Protein AF-F7PHH1-F1 (afdb_monomer_lite)

pLDDT: mean 88.3, std 11.34, range [39.69, 98.12]

Radius of gyration: 25.78 Å; chains: 1; bounding box: 70×47×56 Å

Foldseek 3Di:
DPPPPPDDDDDDDDDPVVQVVLVVVCVVVVHDSVVSVVVVVVVVLVVLLPPPVSLVVLLVCVLVVVDDLVVNCVRNNDVSSVVSVVVSVVVVDDPPPDDDDDPPDDPPPDDDDDDDPDD

Organism: NCBI:txid1033806

Sequence (119 aa):
MAADSDHKRVHFLSPEDLVERADALAEIMDTDRTDVINEALQEFLDERTDDEDFQQRVAEAYYDDRIDRDLVEALVGAERARTFELLKADLESDPLDVPEPDESVDIYDGETVEVDPTE

Structure (mmCIF, N/CA/C/O backbone):
data_AF-F7PHH1-F1
#
_entry.id   AF-F7PHH1-F1
#
loop_
_atom_site.group_PDB
_atom_site.id
_atom_site.type_symbol
_atom_site.label_atom_id
_atom_site.label_alt_id
_atom_site.label_comp_id
_atom_site.label_asym_id
_atom_site.label_entity_id
_atom_site.label_seq_id
_atom_site.pdbx_PDB_ins_code
_atom_site.Cartn_x
_atom_site.Cartn_y
_atom_site.Cartn_z
_atom_site.occupancy
_atom_site.B_iso_or_equiv
_atom_site.auth_seq_id
_atom_site.auth_comp_id
_atom_site.auth_asym_id
_atom_site.auth_atom_id
_atom_site.pdbx_PDB_model_num
ATOM 1 N N . MET A 1 1 ? -25.083 21.864 -11.433 1.00 39.69 1 MET A N 1
ATOM 2 C CA . MET A 1 1 ? -24.916 21.086 -10.192 1.00 39.69 1 MET A CA 1
ATOM 3 C C . MET A 1 1 ? -23.598 20.359 -10.346 1.00 39.69 1 MET A C 1
ATOM 5 O O . MET A 1 1 ? -23.534 19.450 -11.160 1.00 39.69 1 MET A O 1
ATOM 9 N N . ALA A 1 2 ? -22.532 20.859 -9.721 1.00 44.12 2 ALA A N 1
ATOM 10 C CA . ALA A 1 2 ? -21.274 20.125 -9.657 1.00 44.12 2 ALA A CA 1
ATOM 11 C C . ALA A 1 2 ? -21.514 18.973 -8.679 1.00 44.12 2 ALA A C 1
ATOM 13 O O . ALA A 1 2 ? -21.923 19.224 -7.547 1.00 44.12 2 ALA A O 1
ATOM 14 N N . ALA A 1 3 ? -21.419 17.735 -9.154 1.00 50.41 3 ALA A N 1
ATOM 15 C CA . ALA A 1 3 ? -21.428 16.598 -8.255 1.00 50.41 3 ALA A CA 1
ATOM 16 C C . ALA A 1 3 ? -20.119 16.655 -7.465 1.00 50.41 3 ALA A C 1
ATOM 18 O O . ALA A 1 3 ? -19.052 16.730 -8.064 1.00 50.41 3 ALA A O 1
ATOM 19 N N . ASP A 1 4 ? -20.247 16.687 -6.146 1.00 53.16 4 ASP A N 1
ATOM 20 C CA . ASP A 1 4 ? -19.200 16.441 -5.160 1.00 53.16 4 ASP A CA 1
ATOM 21 C C . ASP A 1 4 ? -18.489 15.128 -5.552 1.00 53.16 4 ASP A C 1
ATOM 23 O O . ASP A 1 4 ? -19.053 14.046 -5.383 1.00 53.16 4 ASP A O 1
ATOM 27 N N . SER A 1 5 ? -17.355 15.207 -6.256 1.00 56.41 5 SER A N 1
ATOM 28 C CA . SER A 1 5 ? -16.739 14.052 -6.937 1.00 56.41 5 SER A CA 1
ATOM 29 C C . SER A 1 5 ? -15.421 13.600 -6.319 1.00 56.41 5 SER A C 1
ATOM 31 O O . SER A 1 5 ? -14.741 12.769 -6.912 1.00 56.41 5 SER A O 1
ATOM 33 N N . ASP A 1 6 ? -15.055 14.120 -5.148 1.00 79.44 6 ASP A N 1
ATOM 34 C CA . ASP A 1 6 ? -13.800 13.752 -4.480 1.00 79.44 6 ASP A CA 1
ATOM 35 C C . ASP A 1 6 ? -13.898 12.418 -3.723 1.00 79.44 6 ASP A C 1
ATOM 37 O O . ASP A 1 6 ? -12.887 11.781 -3.447 1.00 79.44 6 ASP A O 1
ATOM 41 N N . HIS A 1 7 ? -15.115 11.946 -3.424 1.00 82.25 7 HIS A N 1
ATOM 42 C CA . HIS A 1 7 ? -15.326 10.761 -2.593 1.00 82.25 7 HIS A CA 1
ATOM 43 C C . HIS A 1 7 ? -16.203 9.720 -3.289 1.00 82.25 7 HIS A C 1
ATOM 45 O O . HIS A 1 7 ? -17.307 10.000 -3.761 1.00 82.25 7 HIS A O 1
ATOM 51 N N . LYS A 1 8 ? -15.738 8.468 -3.289 1.00 88.12 8 LYS A N 1
ATOM 52 C CA . LYS A 1 8 ? -16.507 7.316 -3.769 1.00 88.12 8 LYS A CA 1
ATOM 53 C C . LYS A 1 8 ? -17.094 6.560 -2.582 1.00 88.12 8 LYS A C 1
ATOM 55 O O . LYS A 1 8 ? -16.366 5.975 -1.787 1.00 88.12 8 LYS A O 1
ATOM 60 N N . ARG A 1 9 ? -18.426 6.523 -2.479 1.00 89.50 9 ARG A N 1
ATOM 61 C CA . ARG A 1 9 ? -19.112 5.747 -1.437 1.00 89.50 9 ARG A CA 1
ATOM 62 C C . ARG A 1 9 ? -18.984 4.249 -1.720 1.00 89.50 9 ARG A C 1
ATOM 64 O O . ARG A 1 9 ? -19.365 3.780 -2.792 1.00 89.50 9 ARG A O 1
ATOM 71 N N . VAL A 1 10 ? -18.478 3.509 -0.740 1.00 90.81 10 VAL A N 1
ATOM 72 C CA . VAL A 1 10 ? -18.243 2.062 -0.803 1.00 90.81 10 VAL A CA 1
ATOM 73 C C . VAL A 1 10 ? -18.919 1.360 0.375 1.00 90.81 10 VAL A C 1
ATOM 75 O O . VAL A 1 10 ? -19.189 1.975 1.406 1.00 90.81 10 VAL A O 1
ATOM 78 N N . HIS A 1 11 ? -19.232 0.077 0.207 1.00 91.81 11 HIS A N 1
ATOM 79 C CA . HIS A 1 11 ? -19.788 -0.768 1.261 1.00 91.81 11 HIS A CA 1
ATOM 80 C C . HIS A 1 11 ? -18.767 -1.848 1.617 1.00 91.81 11 HIS A C 1
ATOM 82 O O . HIS A 1 11 ? -18.387 -2.632 0.750 1.00 91.81 11 HIS A O 1
ATOM 88 N N . PHE A 1 12 ? -18.353 -1.897 2.882 1.00 86.62 12 PHE A N 1
ATOM 89 C CA . PHE A 1 12 ? -17.449 -2.918 3.403 1.00 86.62 12 PHE A CA 1
ATOM 90 C C . PHE A 1 12 ? -18.208 -3.898 4.293 1.00 86.62 12 PHE A C 1
ATOM 92 O O . PHE A 1 12 ? -19.024 -3.498 5.124 1.00 86.62 12 PHE A O 1
ATOM 99 N N . LEU A 1 13 ? -17.930 -5.186 4.107 1.00 93.12 13 LEU A N 1
ATOM 100 C CA . LEU A 1 13 ? -18.290 -6.225 5.061 1.00 93.12 13 LEU A CA 1
ATOM 101 C C . LEU A 1 13 ? -17.056 -6.481 5.916 1.00 93.12 13 LEU A C 1
ATOM 103 O O . LEU A 1 13 ? -16.091 -7.081 5.444 1.00 93.12 13 LEU A O 1
ATOM 107 N N . SER A 1 14 ? -17.092 -5.993 7.149 1.00 92.31 14 SER A N 1
ATOM 108 C CA . SER A 1 14 ? -15.986 -6.115 8.093 1.00 92.31 14 SER A CA 1
ATOM 109 C C . SER A 1 14 ? -16.383 -7.028 9.252 1.00 92.31 14 SER A C 1
ATOM 111 O O . SER A 1 14 ? -17.555 -7.028 9.638 1.00 92.31 14 SER A O 1
ATOM 113 N N . PRO A 1 15 ? -15.436 -7.794 9.821 1.00 96.56 15 PRO A N 1
ATOM 114 C CA . PRO A 1 15 ? -15.659 -8.502 11.078 1.00 96.56 15 PRO A CA 1
ATOM 115 C C . PRO A 1 15 ? -16.116 -7.538 12.180 1.00 96.56 15 PRO A C 1
ATOM 117 O O . PRO A 1 15 ? -15.605 -6.418 12.252 1.00 96.56 15 PRO A O 1
ATOM 120 N N . GLU A 1 16 ? -17.036 -7.979 13.042 1.00 96.44 16 GLU A N 1
ATOM 121 C CA . GLU A 1 16 ? -17.586 -7.156 14.133 1.00 96.44 16 GLU A CA 1
ATOM 122 C C . GLU A 1 16 ? -16.466 -6.612 15.034 1.00 96.44 16 GLU A C 1
ATOM 124 O O . GLU A 1 16 ? -16.376 -5.401 15.226 1.00 96.44 16 GLU A O 1
ATOM 129 N N . ASP A 1 17 ? -15.517 -7.465 15.441 1.00 97.12 17 ASP A N 1
ATOM 130 C CA . ASP A 1 17 ? -14.374 -7.074 16.278 1.00 97.12 17 ASP A CA 1
ATOM 131 C C . ASP A 1 17 ? -13.511 -5.958 15.657 1.00 97.12 17 ASP A C 1
ATOM 133 O O . ASP A 1 17 ? -12.930 -5.134 16.365 1.00 97.12 17 ASP A O 1
ATOM 137 N N . LEU A 1 18 ? -13.385 -5.924 14.324 1.00 95.94 18 LEU A N 1
ATOM 138 C CA . LEU A 1 18 ? -12.590 -4.898 13.643 1.00 95.94 18 LEU A CA 1
ATOM 139 C C . LEU A 1 18 ? -13.292 -3.539 13.703 1.00 95.94 18 LEU A C 1
ATOM 141 O O . LEU A 1 18 ? -12.638 -2.519 13.912 1.00 95.94 18 LEU A O 1
ATOM 145 N N . VAL A 1 19 ? -14.617 -3.536 13.537 1.00 96.06 19 VAL A N 1
ATOM 146 C CA . VAL A 1 19 ? -15.434 -2.322 13.619 1.00 96.06 19 VAL A CA 1
ATOM 147 C C . VAL A 1 19 ? -15.423 -1.776 15.043 1.00 96.06 19 VAL A C 1
ATOM 149 O O . VAL A 1 19 ? -15.179 -0.588 15.218 1.00 96.06 19 VAL A O 1
ATOM 152 N N . GLU A 1 20 ? -15.582 -2.638 16.049 1.00 97.31 20 GLU A N 1
ATOM 153 C CA . GLU A 1 20 ? -15.527 -2.240 17.462 1.00 97.31 20 GLU A CA 1
ATOM 154 C C . GLU A 1 20 ? -14.183 -1.599 17.830 1.00 97.31 20 GLU A C 1
ATOM 156 O O . GLU A 1 20 ? -14.137 -0.572 18.506 1.00 97.31 20 GLU A O 1
ATOM 161 N N . ARG A 1 21 ? -13.072 -2.167 17.347 1.00 97.25 21 ARG A N 1
ATOM 162 C CA . ARG A 1 21 ? -11.735 -1.595 17.561 1.00 97.25 21 ARG A CA 1
ATOM 163 C C . ARG A 1 21 ? -11.555 -0.248 16.865 1.00 97.25 21 ARG A C 1
ATOM 165 O O . ARG A 1 21 ? -10.928 0.636 17.443 1.00 97.25 21 ARG A O 1
ATOM 172 N N . ALA A 1 22 ? -12.077 -0.093 15.648 1.00 96.94 22 ALA A N 1
ATOM 173 C CA . ALA A 1 22 ? -12.025 1.176 14.927 1.00 96.94 22 ALA A CA 1
ATOM 174 C C . ALA A 1 22 ? -12.875 2.256 15.619 1.00 96.94 22 ALA A C 1
ATOM 176 O O . ALA A 1 22 ? -12.412 3.383 15.765 1.00 96.94 22 ALA A O 1
ATOM 177 N N . ASP A 1 23 ? -14.070 1.903 16.103 1.00 97.38 23 ASP A N 1
ATOM 178 C CA . ASP A 1 23 ? -14.940 2.809 16.864 1.00 97.38 23 ASP A CA 1
ATOM 179 C C . ASP A 1 23 ? -14.276 3.242 18.188 1.00 97.38 23 ASP A C 1
ATOM 181 O O . ASP A 1 23 ? -14.295 4.421 18.533 1.00 97.38 23 ASP A O 1
ATOM 185 N N . ALA A 1 24 ? -13.614 2.321 18.900 1.00 98.12 24 ALA A N 1
ATOM 186 C CA . ALA A 1 24 ? -12.879 2.645 20.125 1.00 98.12 24 ALA A CA 1
ATOM 187 C C . ALA A 1 24 ? -11.680 3.581 19.874 1.00 98.12 24 ALA A C 1
ATOM 189 O O . ALA A 1 24 ? -11.420 4.482 20.671 1.00 98.12 24 ALA A O 1
ATOM 190 N N . LEU A 1 25 ? -10.947 3.384 18.771 1.00 97.62 25 LEU A N 1
ATOM 191 C CA . LEU A 1 25 ? -9.871 4.296 18.365 1.00 97.62 25 LEU A CA 1
ATOM 192 C C . LEU A 1 25 ? -10.416 5.683 18.024 1.00 97.62 25 LEU A 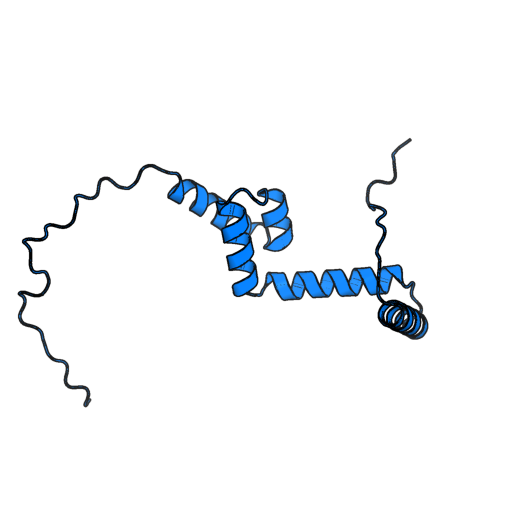C 1
ATOM 194 O O . LEU A 1 25 ? -9.850 6.678 18.471 1.00 97.62 25 LEU A O 1
ATOM 198 N N . ALA A 1 26 ? -11.532 5.738 17.297 1.00 97.88 26 ALA A N 1
ATOM 199 C CA . ALA A 1 26 ? -12.193 6.982 16.933 1.00 97.88 26 ALA A CA 1
ATOM 200 C C . ALA A 1 26 ? -12.597 7.797 18.178 1.00 97.88 26 ALA A C 1
ATOM 202 O O . ALA A 1 26 ? -12.327 8.994 18.243 1.00 97.88 26 ALA A O 1
ATOM 203 N N . GLU A 1 27 ? -13.137 7.137 19.211 1.00 98.06 27 GLU A N 1
ATOM 204 C CA . GLU A 1 27 ? -13.460 7.771 20.498 1.00 98.06 27 GLU A CA 1
ATOM 205 C C . GLU A 1 27 ? -12.213 8.301 21.227 1.00 98.06 27 GLU A C 1
ATOM 207 O O . GLU A 1 27 ? -12.223 9.4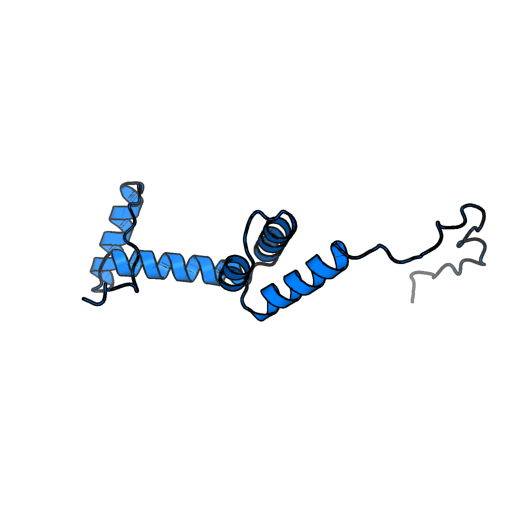20 21.736 1.00 98.06 27 GLU A O 1
ATOM 212 N N . ILE A 1 28 ? -11.120 7.529 21.264 1.00 97.94 28 ILE A N 1
ATOM 213 C CA . ILE A 1 28 ? -9.865 7.940 21.921 1.00 97.94 28 ILE A CA 1
ATOM 214 C C . ILE A 1 28 ? -9.223 9.140 21.210 1.00 97.94 28 ILE A C 1
ATOM 216 O O . ILE A 1 28 ? -8.613 9.989 21.864 1.00 97.94 28 ILE A O 1
ATOM 220 N N . MET A 1 29 ? -9.333 9.191 19.883 1.00 96.31 29 MET A N 1
ATOM 221 C CA . MET A 1 29 ? -8.699 10.198 19.031 1.00 96.31 29 MET A CA 1
ATOM 222 C C . MET A 1 29 ? -9.604 11.405 18.728 1.00 96.31 29 MET A C 1
ATOM 224 O O . MET A 1 29 ? -9.150 12.322 18.049 1.00 96.31 29 MET A O 1
ATOM 228 N N . ASP A 1 30 ? -10.840 11.430 19.246 1.00 97.19 30 ASP A N 1
ATOM 229 C CA . ASP A 1 30 ? -11.856 12.465 18.975 1.00 97.19 30 ASP A CA 1
ATOM 230 C C . ASP A 1 30 ? -12.088 12.672 17.461 1.00 97.19 30 ASP A C 1
ATOM 232 O O . ASP A 1 30 ? -12.094 13.789 16.944 1.00 97.19 30 ASP A O 1
ATOM 236 N N . THR A 1 31 ? -12.232 11.564 16.727 1.00 97.50 31 THR A N 1
ATOM 237 C CA . THR A 1 31 ? -12.405 11.526 15.264 1.00 97.50 31 THR A CA 1
ATOM 238 C C . THR A 1 31 ? -13.544 10.580 14.862 1.00 97.50 31 THR A C 1
ATOM 240 O O . THR A 1 31 ? -14.170 9.947 15.713 1.00 97.50 31 THR A O 1
ATOM 243 N N . ASP A 1 32 ? -13.846 10.482 13.568 1.00 96.56 32 ASP A N 1
ATOM 244 C CA . ASP A 1 32 ? -14.854 9.570 13.036 1.00 96.56 32 ASP A CA 1
ATOM 245 C C . ASP A 1 32 ? -14.234 8.225 12.625 1.00 96.56 32 ASP A C 1
ATOM 247 O O . ASP A 1 32 ? -13.101 8.145 12.151 1.00 96.56 32 ASP A O 1
ATOM 251 N N . ARG A 1 33 ? -15.019 7.138 12.693 1.00 95.44 33 ARG A N 1
ATOM 252 C CA . ARG A 1 33 ? -14.581 5.807 12.218 1.00 95.44 33 ARG A CA 1
ATOM 253 C C . ARG A 1 33 ? -14.050 5.844 10.780 1.00 95.44 33 ARG A C 1
ATOM 255 O O . ARG A 1 33 ? -13.139 5.096 10.438 1.00 95.44 33 ARG A O 1
ATOM 262 N N . THR A 1 34 ? -14.658 6.662 9.922 1.00 94.31 34 THR A N 1
ATOM 263 C CA . THR A 1 34 ? -14.238 6.797 8.521 1.00 94.31 34 THR A CA 1
ATOM 264 C C . THR A 1 34 ? -12.806 7.313 8.418 1.00 94.31 34 THR A C 1
ATOM 266 O O . THR A 1 34 ? -12.055 6.802 7.594 1.00 94.31 34 THR A O 1
ATOM 269 N N . ASP A 1 35 ? -12.418 8.264 9.268 1.00 95.44 35 ASP A N 1
ATOM 270 C CA . ASP A 1 35 ? -11.071 8.832 9.272 1.00 95.44 35 ASP A CA 1
ATOM 271 C C . ASP A 1 35 ? -10.049 7.789 9.724 1.00 95.44 35 ASP A C 1
ATOM 273 O O . ASP A 1 35 ? -9.066 7.573 9.023 1.00 95.44 35 ASP A O 1
ATOM 277 N N . VAL A 1 36 ? -10.348 7.036 10.792 1.00 96.38 36 VAL A N 1
ATOM 278 C CA . VAL A 1 36 ? -9.504 5.915 11.256 1.00 96.38 36 VAL A CA 1
ATOM 279 C C . VAL A 1 36 ? -9.287 4.880 10.149 1.00 96.38 36 VAL A C 1
ATOM 281 O O . VAL A 1 36 ? -8.174 4.404 9.940 1.00 96.38 36 VAL A O 1
ATOM 284 N N . ILE A 1 37 ? -10.348 4.509 9.425 1.00 95.06 37 ILE A N 1
ATOM 285 C CA . ILE A 1 37 ? -10.250 3.533 8.330 1.00 95.06 37 ILE A CA 1
ATOM 286 C C . ILE A 1 37 ? -9.445 4.101 7.156 1.00 95.06 37 ILE A C 1
ATOM 288 O O . ILE A 1 37 ? -8.652 3.374 6.560 1.00 95.06 37 ILE A O 1
ATOM 292 N N . ASN A 1 38 ? -9.654 5.371 6.808 1.00 94.44 38 ASN A N 1
ATOM 293 C CA . ASN A 1 38 ? -8.924 6.022 5.725 1.00 94.44 38 ASN A CA 1
ATOM 294 C C . ASN A 1 38 ? -7.433 6.135 6.049 1.00 94.44 38 ASN A C 1
ATOM 296 O O . ASN A 1 38 ? -6.617 5.808 5.194 1.00 94.44 38 ASN A O 1
ATOM 300 N N . GLU A 1 39 ? -7.088 6.545 7.269 1.00 95.31 39 GLU A N 1
ATOM 301 C CA . GLU A 1 39 ? -5.706 6.641 7.739 1.00 95.31 39 GLU A CA 1
ATOM 302 C C . GLU A 1 39 ? -5.031 5.268 7.728 1.00 95.31 39 GLU A C 1
ATOM 304 O O . GLU A 1 39 ? -3.977 5.113 7.121 1.00 95.31 39 GLU A O 1
ATOM 309 N N . ALA A 1 40 ? -5.684 4.236 8.272 1.00 95.50 40 ALA A N 1
ATOM 310 C CA . ALA A 1 40 ? -5.148 2.876 8.255 1.00 95.50 40 ALA A CA 1
ATOM 311 C C . ALA A 1 40 ? -4.943 2.329 6.830 1.00 95.50 40 ALA A C 1
ATOM 313 O O . ALA A 1 40 ? -3.996 1.589 6.575 1.00 95.50 40 ALA A O 1
ATOM 314 N N . LEU A 1 41 ? -5.833 2.667 5.890 1.00 93.69 41 LEU A N 1
ATOM 315 C CA . LEU A 1 41 ? -5.677 2.265 4.493 1.00 93.69 41 LEU A CA 1
ATOM 316 C C . LEU A 1 41 ? -4.541 3.030 3.802 1.00 93.69 41 LEU A C 1
ATOM 318 O O . LEU A 1 41 ? -3.815 2.423 3.020 1.00 93.69 41 LEU A O 1
ATOM 322 N N . GLN A 1 42 ? -4.394 4.330 4.068 1.00 91.94 42 GLN A N 1
ATOM 323 C CA . GLN A 1 42 ? -3.295 5.138 3.531 1.00 91.94 42 GLN A CA 1
ATOM 324 C C . GLN A 1 42 ? -1.950 4.632 4.049 1.00 91.94 42 GLN A C 1
ATOM 326 O O . GLN A 1 42 ? -1.088 4.314 3.240 1.00 91.94 42 GLN A O 1
ATOM 331 N N . GLU A 1 43 ? -1.826 4.437 5.364 1.00 93.25 43 GLU A N 1
ATOM 332 C CA . GLU A 1 43 ? -0.620 3.892 5.994 1.00 93.25 43 GLU A CA 1
ATOM 333 C C . GLU A 1 43 ? -0.257 2.528 5.395 1.00 93.25 43 GLU A C 1
ATOM 335 O O . GLU A 1 43 ? 0.860 2.330 4.925 1.00 93.25 43 GLU A O 1
ATOM 340 N N . PHE A 1 44 ? -1.236 1.626 5.275 1.00 92.12 44 PHE A N 1
ATOM 341 C CA . PHE A 1 44 ? -1.021 0.319 4.661 1.00 92.12 44 PHE A CA 1
ATOM 342 C C . PHE A 1 44 ? -0.529 0.407 3.210 1.00 92.12 44 PHE A C 1
ATOM 344 O O . PHE 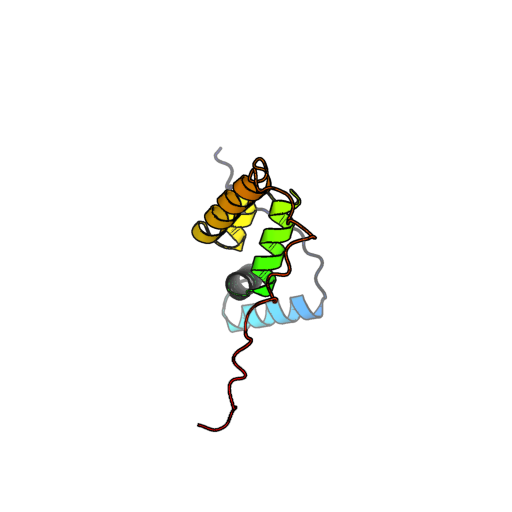A 1 44 ? 0.286 -0.412 2.786 1.00 92.12 44 PHE A O 1
ATOM 351 N N . LEU A 1 45 ? -1.053 1.340 2.411 1.00 89.69 45 LEU A N 1
ATOM 352 C CA . LEU A 1 45 ? -0.628 1.510 1.020 1.00 89.69 45 LEU A CA 1
ATOM 353 C C . LEU A 1 45 ? 0.772 2.124 0.934 1.00 89.69 45 LEU A C 1
ATOM 355 O O . LEU A 1 45 ? 1.577 1.662 0.123 1.00 89.69 45 LEU A O 1
ATOM 359 N N . ASP A 1 46 ? 1.085 3.098 1.783 1.00 88.31 46 ASP A N 1
ATOM 360 C CA . ASP A 1 46 ? 2.402 3.731 1.845 1.00 88.31 46 ASP A CA 1
ATOM 361 C C . ASP A 1 46 ? 3.477 2.717 2.265 1.00 88.31 46 ASP A C 1
ATOM 363 O O . ASP A 1 46 ? 4.486 2.564 1.576 1.00 88.31 46 ASP A O 1
ATOM 367 N N . GLU A 1 47 ? 3.217 1.919 3.306 1.00 89.88 47 GLU A N 1
ATOM 368 C CA . GLU A 1 47 ? 4.108 0.834 3.746 1.00 89.88 47 GLU A CA 1
ATOM 369 C C . GLU A 1 47 ? 4.391 -0.183 2.632 1.00 89.88 47 GLU A C 1
ATOM 371 O O . GLU A 1 47 ? 5.488 -0.734 2.537 1.00 89.88 47 GLU A O 1
ATOM 376 N N . ARG A 1 48 ? 3.397 -0.461 1.782 1.00 89.12 48 ARG A N 1
ATOM 377 C CA . ARG A 1 48 ? 3.543 -1.408 0.668 1.00 89.12 48 ARG A CA 1
ATOM 378 C C . ARG A 1 48 ? 4.227 -0.799 -0.536 1.00 89.12 48 ARG A C 1
ATOM 380 O O . ARG A 1 48 ? 4.884 -1.528 -1.268 1.00 89.12 48 ARG A O 1
ATOM 387 N N . THR A 1 49 ? 4.104 0.504 -0.743 1.00 85.44 49 THR A N 1
ATOM 388 C CA . THR A 1 49 ? 4.709 1.192 -1.887 1.00 85.44 49 THR A CA 1
ATOM 389 C C . THR A 1 49 ? 6.233 1.048 -1.885 1.00 85.44 49 THR A C 1
ATOM 391 O O . THR A 1 49 ? 6.834 0.898 -2.950 1.00 85.44 49 THR A O 1
ATOM 394 N N . ASP A 1 50 ? 6.860 1.010 -0.707 1.00 84.25 50 ASP A N 1
ATOM 395 C CA . ASP A 1 50 ? 8.310 0.834 -0.555 1.00 84.25 50 ASP A CA 1
ATOM 396 C C . ASP A 1 50 ? 8.776 -0.634 -0.493 1.00 84.25 50 ASP A C 1
ATOM 398 O O . ASP A 1 50 ? 9.976 -0.896 -0.573 1.00 84.25 50 ASP A O 1
ATOM 402 N N . ASP A 1 51 ? 7.854 -1.597 -0.426 1.00 92.31 51 ASP A N 1
ATOM 403 C CA . ASP A 1 51 ? 8.153 -3.032 -0.386 1.00 92.31 51 ASP A CA 1
ATOM 404 C C . ASP A 1 51 ? 8.562 -3.560 -1.776 1.00 92.31 51 ASP A C 1
ATOM 406 O O . ASP A 1 51 ? 7.797 -3.500 -2.743 1.00 92.31 51 ASP A O 1
ATOM 410 N N . GLU A 1 52 ? 9.780 -4.099 -1.892 1.00 91.69 52 GLU A N 1
ATOM 411 C CA . GLU A 1 52 ? 10.328 -4.601 -3.165 1.00 91.69 52 GLU A CA 1
ATOM 412 C C . GLU A 1 52 ? 9.494 -5.767 -3.733 1.00 91.69 52 GLU A C 1
ATOM 414 O O . GLU A 1 52 ? 9.209 -5.804 -4.934 1.00 91.69 52 GLU A O 1
ATOM 419 N N . ASP A 1 53 ? 9.026 -6.679 -2.872 1.00 93.88 53 ASP A N 1
ATOM 420 C CA . ASP A 1 53 ? 8.167 -7.805 -3.262 1.00 93.88 53 ASP A CA 1
ATOM 421 C C . ASP A 1 53 ? 6.800 -7.326 -3.781 1.00 93.88 53 ASP A C 1
ATOM 423 O O . ASP A 1 53 ? 6.188 -7.934 -4.668 1.00 93.88 53 ASP A O 1
ATOM 427 N N . PHE A 1 54 ? 6.261 -6.246 -3.219 1.00 93.88 54 PHE A N 1
ATOM 428 C CA . PHE A 1 54 ? 5.051 -5.604 -3.717 1.00 93.88 54 PHE A CA 1
ATOM 429 C C . PHE A 1 54 ? 5.284 -4.952 -5.080 1.00 93.88 54 PHE A C 1
ATOM 431 O O . PHE A 1 54 ? 4.515 -5.208 -6.007 1.00 93.88 54 PHE A O 1
ATOM 438 N N . GLN A 1 55 ? 6.362 -4.184 -5.240 1.00 93.69 55 GLN A N 1
ATOM 439 C CA . GLN A 1 55 ? 6.706 -3.549 -6.516 1.00 93.69 55 GLN A CA 1
ATOM 440 C C . GLN A 1 55 ? 6.882 -4.576 -7.637 1.00 93.69 55 GLN A C 1
ATOM 442 O O . GLN A 1 55 ? 6.391 -4.360 -8.745 1.00 93.69 55 GLN A O 1
ATOM 447 N N . GLN A 1 56 ? 7.515 -5.718 -7.349 1.00 94.31 56 GLN A N 1
ATOM 448 C CA . GLN A 1 56 ? 7.652 -6.804 -8.317 1.00 94.31 56 GLN A CA 1
ATOM 449 C C . GLN A 1 56 ? 6.289 -7.373 -8.736 1.00 94.31 56 GLN A C 1
ATOM 451 O O . GLN A 1 56 ? 6.045 -7.571 -9.925 1.00 94.31 56 GLN A O 1
ATOM 456 N N . ARG A 1 57 ? 5.365 -7.567 -7.786 1.00 95.94 57 ARG A N 1
ATOM 457 C CA . ARG A 1 57 ? 3.994 -8.016 -8.087 1.00 95.94 57 ARG A CA 1
ATOM 458 C C . ARG A 1 57 ? 3.209 -6.999 -8.916 1.00 95.94 57 ARG A C 1
ATOM 460 O O . ARG A 1 57 ? 2.434 -7.397 -9.782 1.00 95.94 57 ARG A O 1
ATOM 467 N N . VAL A 1 58 ? 3.407 -5.702 -8.673 1.00 96.00 58 VAL A N 1
ATOM 468 C CA . VAL A 1 58 ? 2.811 -4.634 -9.493 1.00 96.00 58 VAL A CA 1
ATOM 469 C C . VAL A 1 58 ? 3.376 -4.671 -10.915 1.00 96.00 58 VAL A C 1
ATOM 471 O O . VAL A 1 58 ? 2.603 -4.598 -11.867 1.00 96.00 58 VAL A O 1
ATOM 474 N N . ALA A 1 59 ? 4.692 -4.838 -11.074 1.00 95.31 59 ALA A N 1
ATOM 475 C CA . ALA A 1 59 ? 5.328 -4.952 -12.386 1.00 95.31 59 ALA A CA 1
ATOM 476 C C . ALA A 1 59 ? 4.803 -6.164 -13.173 1.00 95.31 59 ALA A C 1
ATOM 478 O O . ALA A 1 59 ? 4.402 -6.011 -14.322 1.00 95.31 59 ALA A O 1
ATOM 479 N N . GLU A 1 60 ? 4.725 -7.341 -12.544 1.00 96.19 60 GLU A N 1
ATOM 480 C CA . GLU A 1 60 ? 4.152 -8.549 -13.156 1.00 96.19 60 GLU A CA 1
ATOM 481 C C . GLU A 1 60 ? 2.709 -8.307 -13.619 1.00 96.19 60 GLU A C 1
ATOM 483 O O . GLU A 1 60 ? 2.366 -8.569 -14.769 1.00 96.19 60 GLU A O 1
ATOM 488 N N . ALA A 1 61 ? 1.869 -7.729 -12.755 1.00 97.12 61 ALA A N 1
ATOM 489 C CA . ALA A 1 61 ? 0.493 -7.405 -13.112 1.00 97.12 61 ALA A CA 1
ATOM 490 C C . ALA A 1 61 ? 0.398 -6.410 -14.282 1.00 97.12 61 ALA A C 1
ATOM 492 O O . ALA A 1 61 ? -0.522 -6.517 -15.091 1.00 97.12 61 ALA A O 1
ATOM 493 N N . TYR A 1 62 ? 1.328 -5.458 -14.383 1.00 96.75 62 TYR A N 1
ATOM 494 C CA . TYR A 1 62 ? 1.381 -4.496 -15.484 1.00 96.75 62 TYR A CA 1
ATOM 495 C C . TYR A 1 62 ? 1.843 -5.129 -16.805 1.00 96.75 62 TYR A C 1
ATOM 497 O O . TYR A 1 62 ? 1.277 -4.842 -17.865 1.00 96.75 62 TYR A O 1
ATOM 505 N N . TYR A 1 63 ? 2.846 -6.009 -16.760 1.00 95.75 63 TYR A N 1
ATOM 506 C CA . TYR A 1 63 ? 3.322 -6.734 -17.942 1.00 95.75 63 TYR A CA 1
ATOM 507 C C . TYR A 1 63 ? 2.285 -7.744 -18.451 1.00 95.75 63 TYR A C 1
ATOM 509 O O . TYR A 1 63 ? 2.174 -7.920 -19.658 1.00 95.75 63 TYR A O 1
ATOM 517 N N . ASP A 1 64 ? 1.460 -8.302 -17.561 1.00 96.06 64 ASP A N 1
ATOM 518 C CA . ASP A 1 64 ? 0.326 -9.177 -17.899 1.00 96.06 64 ASP A CA 1
ATOM 519 C C . ASP A 1 64 ? -0.966 -8.427 -18.305 1.00 96.06 64 ASP A C 1
ATOM 521 O O . ASP A 1 64 ? -2.029 -9.047 -18.392 1.00 96.06 64 ASP A O 1
ATOM 525 N N . ASP A 1 65 ? -0.935 -7.098 -18.465 1.00 95.69 65 ASP A N 1
ATOM 526 C CA . ASP A 1 65 ? -2.115 -6.261 -18.769 1.00 95.69 65 ASP A CA 1
ATOM 527 C C . ASP A 1 65 ? -3.272 -6.377 -17.749 1.00 95.69 65 ASP A C 1
ATOM 529 O O . ASP A 1 65 ? -4.431 -6.082 -18.050 1.00 95.69 65 ASP A O 1
ATOM 533 N N . ARG A 1 66 ? -2.992 -6.805 -16.510 1.00 97.25 66 ARG A N 1
ATOM 534 C CA . ARG A 1 66 ? -4.004 -6.908 -15.440 1.00 97.25 66 ARG A CA 1
ATOM 535 C C . ARG A 1 66 ? -4.345 -5.556 -14.821 1.00 97.25 66 ARG A C 1
ATOM 537 O O . ARG A 1 66 ? -5.415 -5.417 -14.226 1.00 97.25 66 ARG A O 1
ATOM 544 N N . ILE A 1 67 ? -3.432 -4.595 -14.920 1.00 96.75 67 ILE A N 1
ATOM 545 C CA . ILE A 1 67 ? -3.589 -3.229 -14.423 1.00 96.75 67 ILE A CA 1
ATOM 546 C C . ILE A 1 67 ? -3.057 -2.231 -15.448 1.00 96.75 67 ILE A C 1
ATOM 548 O O . ILE A 1 67 ? -2.049 -2.480 -16.106 1.00 96.75 67 ILE A O 1
ATOM 552 N N . ASP A 1 68 ? -3.720 -1.084 -15.551 1.00 95.81 68 ASP A N 1
ATOM 553 C CA . ASP A 1 68 ? -3.289 0.011 -16.414 1.00 95.81 68 ASP A CA 1
ATOM 554 C C . ASP A 1 68 ? -2.191 0.859 -15.762 1.00 95.81 68 ASP A C 1
ATOM 556 O O . ASP A 1 68 ? -2.021 0.882 -14.539 1.00 95.81 68 ASP A O 1
ATOM 560 N N . ARG A 1 69 ? -1.490 1.638 -16.591 1.00 93.88 69 ARG A N 1
ATOM 561 C CA . ARG A 1 69 ? -0.420 2.547 -16.163 1.00 93.88 69 ARG A CA 1
ATOM 562 C C . ARG A 1 69 ? -0.855 3.509 -15.051 1.00 93.88 69 ARG A C 1
ATOM 564 O O . ARG A 1 69 ? -0.085 3.724 -14.121 1.00 93.88 69 ARG A O 1
ATOM 571 N N . ASP A 1 70 ? -2.064 4.064 -15.120 1.00 95.44 70 ASP A N 1
ATOM 572 C CA . ASP A 1 70 ? -2.559 5.007 -14.104 1.00 95.44 70 ASP A CA 1
ATOM 573 C C . ASP A 1 70 ? -2.651 4.348 -12.718 1.00 95.44 70 ASP A C 1
ATOM 575 O O . ASP A 1 70 ? -2.354 4.967 -11.697 1.00 95.44 70 ASP A O 1
ATOM 579 N N . LEU A 1 71 ? -3.020 3.064 -12.679 1.00 94.62 71 LEU A N 1
ATOM 580 C CA . LEU A 1 71 ? -3.081 2.301 -11.437 1.00 94.62 71 LEU A CA 1
ATOM 581 C C . LEU A 1 71 ? -1.679 1.924 -10.946 1.00 94.62 71 LEU A C 1
ATOM 583 O O . LEU A 1 71 ? -1.434 1.955 -9.746 1.00 94.62 71 LEU A O 1
ATOM 587 N N . VAL A 1 72 ? -0.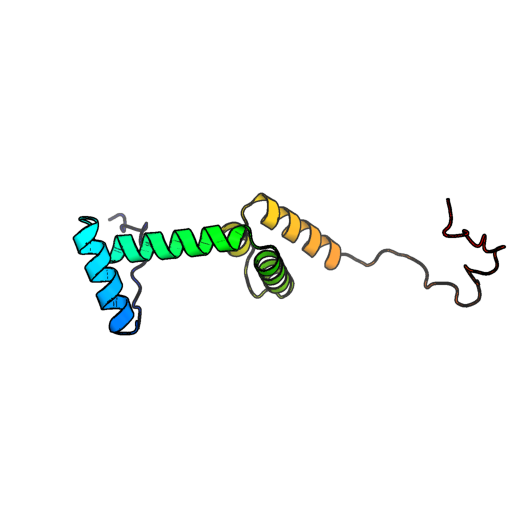744 1.628 -11.853 1.00 95.31 72 VAL A N 1
ATOM 588 C CA . VAL A 1 72 ? 0.673 1.445 -11.498 1.00 95.31 72 VAL A CA 1
ATOM 589 C C . VAL A 1 72 ? 1.229 2.715 -10.860 1.00 95.31 72 VAL A C 1
ATOM 591 O O . VAL A 1 72 ? 1.821 2.652 -9.788 1.00 95.31 72 VAL A O 1
ATOM 594 N N . GLU A 1 73 ? 0.999 3.877 -11.469 1.00 94.50 73 GLU A N 1
ATOM 595 C CA . GLU A 1 73 ? 1.443 5.165 -10.932 1.00 94.50 73 GLU A CA 1
ATOM 596 C C . GLU A 1 73 ? 0.864 5.437 -9.538 1.00 94.50 73 GLU A C 1
ATOM 598 O O . GLU A 1 73 ? 1.597 5.885 -8.658 1.00 94.50 73 GLU A O 1
ATOM 603 N N . ALA A 1 74 ? -0.400 5.081 -9.298 1.00 92.00 74 ALA A N 1
ATOM 604 C CA . ALA A 1 74 ? -1.020 5.195 -7.980 1.00 92.00 74 ALA A CA 1
ATOM 605 C C . ALA A 1 74 ? -0.442 4.231 -6.922 1.00 92.00 74 ALA A C 1
ATOM 607 O O . ALA A 1 74 ? -0.549 4.521 -5.735 1.00 92.00 74 ALA A O 1
ATOM 608 N N . LEU A 1 75 ? 0.142 3.096 -7.327 1.00 92.50 75 LEU A N 1
ATOM 609 C CA . LEU A 1 75 ? 0.655 2.061 -6.416 1.00 92.50 75 LEU A CA 1
ATOM 610 C C . LEU A 1 75 ? 2.166 2.133 -6.166 1.00 92.50 75 LEU A C 1
ATOM 612 O O . LEU A 1 75 ? 2.620 1.674 -5.125 1.00 92.50 75 LEU A O 1
ATOM 616 N N . VAL A 1 76 ? 2.957 2.626 -7.125 1.00 91.75 76 VAL A N 1
ATOM 617 C CA . VAL A 1 76 ? 4.433 2.662 -7.023 1.00 91.75 76 VAL A CA 1
ATOM 618 C C . VAL A 1 76 ? 5.041 4.040 -7.301 1.00 91.75 76 VAL A C 1
ATOM 620 O O . VAL A 1 76 ? 6.264 4.200 -7.250 1.00 91.75 76 VAL A O 1
ATOM 623 N N . GLY A 1 77 ? 4.208 5.039 -7.598 1.00 91.19 77 GLY A N 1
ATOM 624 C CA . GLY A 1 77 ? 4.627 6.385 -7.970 1.00 91.19 77 GLY A CA 1
ATOM 625 C C . GLY A 1 77 ? 5.024 6.526 -9.444 1.00 91.19 77 GLY A C 1
ATOM 626 O O . GLY A 1 77 ? 5.306 5.557 -10.156 1.00 91.19 77 GLY A O 1
ATOM 627 N N . ALA A 1 78 ? 5.084 7.777 -9.905 1.00 92.44 78 ALA A N 1
ATOM 628 C CA . ALA A 1 78 ? 5.310 8.120 -11.313 1.00 92.44 78 ALA A CA 1
ATOM 629 C C . ALA A 1 78 ? 6.674 7.660 -11.856 1.00 92.44 78 ALA A C 1
ATOM 631 O O . ALA A 1 78 ? 6.785 7.251 -13.012 1.00 92.44 78 ALA A O 1
ATOM 632 N N . GLU A 1 79 ? 7.726 7.712 -11.035 1.00 92.12 79 GLU A N 1
ATOM 633 C CA . GLU A 1 79 ? 9.077 7.323 -11.456 1.00 92.12 79 GLU A CA 1
ATOM 634 C C . GLU A 1 79 ? 9.167 5.825 -11.776 1.00 92.12 79 GLU A C 1
ATOM 636 O O . GLU A 1 79 ? 9.659 5.434 -12.842 1.00 92.12 79 GLU A O 1
ATOM 641 N N . ARG A 1 80 ? 8.638 4.982 -10.883 1.00 92.31 80 ARG A N 1
ATOM 642 C CA . ARG A 1 80 ? 8.611 3.531 -11.093 1.00 92.31 80 ARG A CA 1
ATOM 643 C C . ARG A 1 80 ? 7.660 3.148 -12.216 1.00 92.31 80 ARG A C 1
ATOM 645 O O . ARG A 1 80 ? 8.046 2.354 -13.068 1.00 92.31 80 ARG A O 1
ATOM 652 N N . ALA A 1 81 ? 6.481 3.767 -12.292 1.00 95.19 81 ALA A N 1
ATOM 653 C CA . ALA A 1 81 ? 5.542 3.534 -13.389 1.00 95.19 81 ALA A CA 1
ATOM 654 C C . ALA A 1 81 ? 6.173 3.809 -14.761 1.00 95.19 81 ALA A C 1
ATOM 656 O O . ALA A 1 81 ? 6.034 3.008 -15.683 1.00 95.19 81 ALA A O 1
ATOM 657 N N . ARG A 1 82 ? 6.944 4.897 -14.886 1.00 95.50 82 ARG A N 1
ATOM 658 C CA . ARG A 1 82 ? 7.689 5.205 -16.111 1.00 95.50 82 ARG A CA 1
ATOM 659 C C . ARG A 1 82 ? 8.771 4.168 -16.411 1.00 95.50 82 ARG A C 1
ATOM 661 O O . ARG A 1 82 ? 8.955 3.802 -17.568 1.00 95.50 82 ARG A O 1
ATOM 668 N N . THR A 1 83 ? 9.491 3.704 -15.391 1.00 94.69 83 THR A N 1
ATOM 669 C CA . THR A 1 83 ? 10.486 2.631 -15.550 1.00 94.69 83 THR A CA 1
ATOM 670 C C . THR A 1 83 ? 9.831 1.348 -16.065 1.00 94.69 83 THR A C 1
ATOM 672 O O . THR A 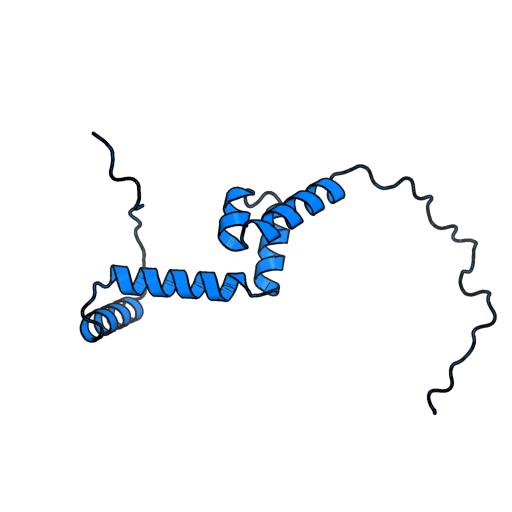1 83 ? 10.336 0.753 -17.014 1.00 94.69 83 THR A O 1
ATOM 675 N N . PHE A 1 84 ? 8.684 0.954 -15.504 1.00 95.44 84 PHE A N 1
ATOM 676 C CA . PHE A 1 84 ? 7.935 -0.218 -15.965 1.00 95.44 84 PHE A CA 1
ATOM 677 C C . PHE A 1 84 ? 7.394 -0.030 -17.385 1.00 95.44 84 PHE A C 1
ATOM 679 O O . PHE A 1 84 ? 7.457 -0.957 -18.181 1.00 95.44 84 PHE A O 1
ATOM 686 N N . GLU A 1 85 ? 6.913 1.162 -17.744 1.00 94.62 85 GLU A N 1
ATOM 687 C CA . GLU A 1 85 ? 6.485 1.473 -19.114 1.00 94.62 85 GLU A CA 1
ATOM 688 C C . GLU A 1 85 ? 7.623 1.296 -20.128 1.00 94.62 85 GLU A C 1
ATOM 690 O O . GLU A 1 85 ? 7.431 0.658 -21.161 1.00 94.62 85 GLU A O 1
ATOM 695 N N . LEU A 1 86 ? 8.818 1.808 -19.817 1.00 95.12 86 LEU A N 1
ATOM 696 C CA . LEU A 1 86 ? 9.992 1.641 -20.674 1.00 95.12 86 LEU A CA 1
ATOM 697 C C . LEU A 1 86 ? 10.412 0.175 -20.788 1.00 95.12 86 LEU A C 1
ATOM 699 O O . LEU A 1 86 ? 10.723 -0.276 -21.886 1.00 95.12 86 LEU A O 1
ATOM 703 N N . LEU A 1 87 ? 10.400 -0.565 -19.675 1.00 93.62 87 LEU A N 1
ATOM 704 C CA . LEU A 1 87 ? 10.776 -1.975 -19.686 1.00 93.62 87 LEU A CA 1
ATOM 705 C C . LEU A 1 87 ? 9.757 -2.825 -20.449 1.00 93.62 87 LEU A C 1
ATOM 707 O O . LEU A 1 87 ? 10.153 -3.689 -21.219 1.00 93.62 87 LEU A O 1
ATOM 711 N N . LYS A 1 88 ? 8.457 -2.552 -20.294 1.00 93.56 88 LYS A N 1
ATOM 712 C CA . LYS A 1 88 ? 7.408 -3.220 -21.072 1.00 93.56 88 LYS A CA 1
ATOM 713 C C . LYS A 1 88 ? 7.606 -2.992 -22.568 1.00 93.56 88 LYS A C 1
ATOM 715 O O . LYS A 1 88 ? 7.599 -3.951 -23.327 1.00 93.56 88 LYS A O 1
ATOM 720 N N . ALA A 1 89 ? 7.859 -1.748 -22.974 1.00 91.75 89 ALA A N 1
ATOM 721 C CA . ALA A 1 89 ? 8.105 -1.421 -24.375 1.00 91.75 89 ALA A CA 1
ATOM 722 C C . ALA A 1 89 ? 9.351 -2.130 -24.937 1.00 91.75 89 ALA A C 1
ATOM 724 O O . ALA A 1 89 ? 9.342 -2.548 -26.091 1.00 91.75 89 ALA A O 1
ATOM 725 N N . ASP A 1 90 ? 10.411 -2.279 -24.136 1.00 89.06 90 ASP A N 1
ATOM 726 C CA . ASP A 1 90 ? 11.617 -3.028 -24.516 1.00 89.06 90 ASP A CA 1
ATOM 727 C C . ASP A 1 90 ? 11.329 -4.531 -24.664 1.00 89.06 90 ASP A C 1
ATOM 729 O O . ASP A 1 90 ? 11.698 -5.132 -25.668 1.00 89.06 90 ASP A O 1
ATOM 733 N N . LEU A 1 91 ? 10.576 -5.115 -23.725 1.00 88.31 91 LEU A N 1
ATOM 734 C CA . LEU A 1 91 ? 10.156 -6.522 -23.769 1.00 88.31 91 LEU A CA 1
ATOM 735 C C . LEU A 1 91 ? 9.240 -6.840 -24.960 1.00 88.31 91 LEU A C 1
ATOM 737 O O . LEU A 1 91 ? 9.270 -7.952 -25.482 1.00 88.31 91 LEU A O 1
ATOM 741 N N . GLU A 1 92 ? 8.413 -5.881 -25.371 1.00 87.88 92 GLU A N 1
ATOM 742 C CA . GLU A 1 92 ? 7.511 -5.997 -26.521 1.00 87.88 92 GLU A CA 1
ATOM 743 C C . GLU A 1 92 ? 8.194 -5.668 -27.859 1.00 87.88 92 GLU A C 1
ATOM 745 O O . GLU A 1 92 ? 7.622 -5.928 -28.921 1.00 87.88 92 GLU A O 1
ATOM 750 N N . SER A 1 93 ? 9.395 -5.083 -27.828 1.00 86.19 93 SER A N 1
ATOM 751 C CA . SER A 1 93 ? 10.166 -4.763 -29.029 1.00 86.19 93 SER A CA 1
ATOM 752 C C . SER A 1 93 ? 10.762 -6.020 -29.663 1.00 86.19 93 SER A C 1
ATOM 754 O O . SER A 1 93 ? 10.907 -7.062 -29.023 1.00 86.19 93 SER A O 1
ATOM 756 N N . ASP A 1 94 ? 11.120 -5.923 -30.948 1.00 80.00 94 ASP A N 1
ATOM 757 C CA . ASP A 1 94 ? 11.794 -7.020 -31.638 1.00 80.00 94 ASP A CA 1
ATOM 758 C C . ASP A 1 94 ? 13.059 -7.442 -30.869 1.00 80.00 94 ASP A C 1
ATOM 760 O O . ASP A 1 94 ? 13.860 -6.580 -30.483 1.00 80.00 94 ASP A O 1
ATOM 764 N N . PRO A 1 95 ? 13.267 -8.756 -30.664 1.00 77.88 95 PRO A N 1
ATOM 765 C CA . PRO A 1 95 ? 14.479 -9.243 -30.036 1.00 77.88 95 PRO A CA 1
ATOM 766 C C . PRO A 1 95 ? 15.691 -8.769 -30.834 1.00 77.88 95 PRO A C 1
ATOM 768 O O . PRO A 1 95 ? 15.666 -8.693 -32.066 1.00 77.88 95 PRO A O 1
ATOM 771 N N . LEU A 1 96 ? 16.766 -8.450 -30.115 1.00 78.12 96 LEU A N 1
ATOM 772 C CA . LEU A 1 96 ? 18.025 -8.071 -30.740 1.00 78.12 96 LEU A CA 1
ATOM 773 C C . LEU A 1 96 ? 18.449 -9.163 -31.732 1.00 78.12 96 LEU A C 1
ATOM 775 O O . LEU A 1 96 ? 18.348 -10.350 -31.419 1.00 78.12 96 LEU A O 1
ATOM 779 N N . ASP A 1 97 ? 18.952 -8.752 -32.899 1.00 80.38 97 ASP A N 1
ATOM 780 C CA . ASP A 1 97 ? 19.498 -9.637 -33.941 1.00 80.38 97 ASP A CA 1
ATOM 781 C C . ASP A 1 97 ? 20.850 -10.219 -33.488 1.00 80.38 97 ASP A C 1
ATOM 783 O O . ASP A 1 97 ? 21.923 -9.911 -34.011 1.00 80.38 97 ASP A O 1
ATOM 787 N N . VAL A 1 98 ? 20.800 -10.981 -32.396 1.00 81.94 98 VAL A N 1
ATOM 788 C CA . VAL A 1 98 ? 21.923 -11.685 -31.796 1.00 81.94 98 VAL A CA 1
ATOM 789 C C . VAL A 1 98 ? 21.907 -13.092 -32.380 1.00 81.94 98 VAL A C 1
ATOM 791 O O . VAL A 1 98 ? 20.900 -13.790 -32.235 1.00 81.94 98 VAL A O 1
ATOM 794 N N . PRO A 1 99 ? 22.990 -13.524 -33.049 1.00 81.38 99 PRO A N 1
ATOM 795 C CA . PRO A 1 99 ? 23.060 -14.881 -33.560 1.00 81.38 99 PRO A CA 1
ATOM 796 C C . PRO A 1 99 ? 22.948 -15.875 -32.402 1.00 81.38 99 PRO A C 1
ATOM 798 O O . PRO A 1 99 ? 23.441 -15.613 -31.301 1.00 81.38 99 PRO A O 1
ATOM 801 N N . GLU A 1 100 ? 22.322 -17.023 -32.661 1.00 83.31 100 GLU A N 1
ATOM 802 C CA . GLU A 1 100 ? 22.333 -18.136 -31.713 1.00 83.31 100 GLU A CA 1
ATOM 803 C C . GLU A 1 100 ? 23.784 -18.447 -31.302 1.00 83.31 100 GLU A C 1
ATOM 805 O O . GLU A 1 100 ? 24.691 -18.351 -32.141 1.00 83.31 100 GLU A O 1
ATOM 810 N N . PRO A 1 101 ? 24.031 -18.767 -30.017 1.00 83.25 101 PRO A N 1
ATOM 811 C CA . PRO A 1 101 ? 25.376 -19.068 -29.555 1.00 83.25 101 PRO A CA 1
ATOM 812 C C . PRO A 1 101 ? 25.955 -20.226 -30.371 1.00 83.25 101 PRO A C 1
ATOM 814 O O . PRO A 1 101 ? 25.297 -21.244 -30.581 1.00 83.25 101 PRO A O 1
ATOM 817 N N . ASP A 1 102 ? 27.195 -20.066 -30.831 1.00 84.56 102 ASP A N 1
ATOM 818 C CA . ASP A 1 102 ? 27.903 -21.131 -31.531 1.00 84.56 102 ASP A CA 1
ATOM 819 C C . ASP A 1 102 ? 28.239 -22.248 -30.535 1.00 84.56 102 ASP A C 1
ATOM 821 O O . ASP A 1 102 ? 29.186 -22.140 -29.756 1.00 84.56 102 ASP A O 1
ATOM 825 N N . GLU A 1 103 ? 27.458 -23.330 -30.563 1.00 83.19 103 GLU A N 1
ATOM 826 C CA . GLU A 1 103 ? 27.640 -24.496 -29.688 1.00 83.19 103 GLU A CA 1
ATOM 827 C C . GLU A 1 103 ? 28.979 -25.224 -29.909 1.00 83.19 103 GLU A C 1
ATOM 829 O O . GLU A 1 103 ? 29.348 -26.089 -29.115 1.00 83.19 103 GLU A O 1
ATOM 834 N N . SER A 1 104 ? 29.713 -24.908 -30.984 1.00 82.44 104 SER A N 1
ATOM 835 C CA . SER A 1 104 ? 31.042 -25.467 -31.253 1.00 82.44 104 SER A CA 1
ATOM 836 C C . SER A 1 104 ? 32.184 -24.683 -30.606 1.00 82.44 104 SER A C 1
ATOM 838 O O . SER A 1 104 ? 33.304 -25.193 -30.529 1.00 82.44 104 SER A O 1
ATOM 840 N N . VAL A 1 105 ? 31.916 -23.467 -30.123 1.00 82.88 105 VAL A N 1
ATOM 841 C CA . VAL A 1 105 ? 32.899 -22.642 -29.422 1.00 82.88 105 VAL A CA 1
ATOM 842 C C . VAL A 1 105 ? 32.863 -22.982 -27.936 1.00 82.88 105 VAL A C 1
ATOM 844 O O . VAL A 1 105 ? 31.935 -22.616 -27.218 1.00 82.88 105 VAL A O 1
ATOM 847 N N . ASP A 1 106 ? 33.911 -23.643 -27.452 1.00 82.00 106 ASP A N 1
ATOM 848 C CA . ASP A 1 106 ? 34.135 -23.788 -26.017 1.00 82.00 106 ASP A CA 1
ATOM 849 C C . ASP A 1 106 ? 34.715 -22.479 -25.453 1.00 82.00 106 ASP A C 1
ATOM 851 O O . ASP A 1 106 ? 35.901 -22.176 -25.583 1.00 82.00 106 ASP A O 1
ATOM 855 N N . ILE A 1 107 ? 33.848 -21.672 -24.836 1.00 77.69 107 ILE A N 1
ATOM 856 C CA . ILE A 1 107 ? 34.205 -20.397 -24.188 1.00 77.69 107 ILE A CA 1
ATOM 857 C C . ILE A 1 107 ? 35.158 -20.616 -22.992 1.00 77.69 107 ILE A C 1
ATOM 859 O O . ILE A 1 107 ? 35.800 -19.669 -22.533 1.00 77.69 107 ILE A O 1
ATOM 863 N N . TYR A 1 108 ? 35.281 -21.854 -22.506 1.00 80.06 108 TYR A N 1
ATOM 864 C CA . TYR A 1 108 ? 36.156 -22.249 -21.407 1.00 80.06 108 TYR A CA 1
ATOM 865 C C . TYR A 1 108 ? 37.446 -22.951 -21.869 1.00 80.06 108 TYR A C 1
ATOM 867 O O . TYR A 1 108 ? 38.232 -23.345 -21.012 1.00 80.06 108 TYR A O 1
ATOM 875 N N . ASP A 1 109 ? 37.738 -23.024 -23.176 1.00 75.31 109 ASP A N 1
ATOM 876 C CA . ASP A 1 109 ? 38.990 -23.589 -23.739 1.00 75.31 109 ASP A CA 1
ATOM 877 C C . ASP A 1 109 ? 40.246 -22.718 -23.471 1.00 75.31 109 ASP A C 1
ATOM 879 O O . ASP A 1 109 ? 41.309 -22.884 -24.068 1.00 75.31 109 ASP A O 1
ATOM 883 N N . GLY A 1 110 ? 40.140 -21.742 -22.567 1.00 75.00 110 GLY A N 1
ATOM 884 C CA . GLY A 1 110 ? 41.259 -20.932 -22.098 1.00 75.00 110 GLY A CA 1
ATOM 885 C C . GLY A 1 110 ? 42.012 -21.587 -20.938 1.00 75.00 110 GLY A C 1
ATOM 886 O O . GLY A 1 110 ? 41.474 -22.409 -20.202 1.00 75.00 110 GLY A O 1
ATOM 887 N N . GLU A 1 111 ? 43.261 -21.169 -20.721 1.00 70.50 111 GLU A N 1
ATOM 888 C CA . GLU A 1 111 ? 43.993 -21.494 -19.492 1.00 70.50 111 GLU A CA 1
ATOM 889 C C . GLU A 1 111 ? 43.236 -20.893 -18.294 1.00 70.50 111 GLU A C 1
ATOM 891 O O . GLU A 1 111 ? 43.264 -19.683 -18.059 1.00 70.50 111 GLU A O 1
ATOM 896 N N . THR A 1 112 ? 42.496 -21.729 -17.564 1.00 75.12 112 THR A N 1
ATOM 897 C CA . THR A 1 112 ? 41.790 -21.313 -16.354 1.00 75.12 112 THR A CA 1
ATOM 898 C C . THR A 1 112 ? 42.819 -20.992 -15.279 1.00 75.12 112 THR A C 1
ATOM 900 O O . THR A 1 112 ? 43.531 -21.878 -14.806 1.00 75.12 112 THR A O 1
ATOM 903 N N . VAL A 1 113 ? 42.901 -19.726 -14.878 1.00 74.00 113 VAL A N 1
ATOM 904 C CA . VAL A 1 113 ? 43.699 -19.329 -13.717 1.00 74.00 113 VAL A CA 1
ATOM 905 C C . VAL A 1 113 ? 42.919 -19.730 -12.470 1.00 74.00 113 VAL A C 1
ATOM 907 O O . VAL A 1 113 ? 41.919 -19.097 -12.129 1.00 74.00 113 VAL A O 1
ATOM 910 N N . GLU A 1 114 ? 43.356 -20.793 -11.797 1.00 75.69 114 GLU A N 1
ATOM 911 C CA . GLU A 1 114 ? 42.841 -21.112 -10.468 1.00 75.69 114 GLU A CA 1
ATOM 912 C C . GLU A 1 114 ? 43.334 -20.051 -9.482 1.00 75.69 114 GLU A C 1
ATOM 914 O O . GLU A 1 114 ? 44.537 -19.849 -9.303 1.00 75.69 114 GLU A O 1
ATOM 919 N N . VAL A 1 115 ? 42.392 -19.334 -8.871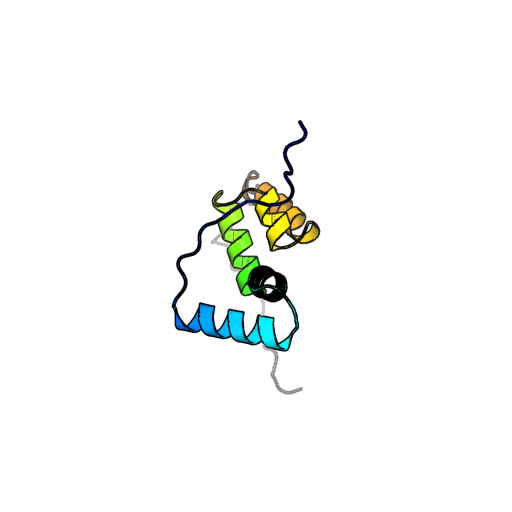 1.00 80.38 115 VAL A N 1
ATOM 920 C CA . VAL A 1 115 ? 42.693 -18.353 -7.829 1.00 80.38 115 VAL A CA 1
ATOM 921 C C . VAL A 1 115 ? 42.765 -19.105 -6.503 1.00 80.38 115 VAL A C 1
ATOM 923 O O . VAL A 1 115 ? 41.761 -19.666 -6.060 1.00 80.38 115 VAL A O 1
ATOM 926 N N . ASP A 1 116 ? 43.942 -19.140 -5.877 1.00 79.69 116 ASP A N 1
ATOM 927 C CA . ASP A 1 116 ? 44.097 -19.709 -4.537 1.00 79.69 116 ASP A CA 1
ATOM 928 C C . ASP A 1 116 ? 43.350 -18.808 -3.530 1.00 79.69 116 ASP A C 1
ATOM 930 O O . ASP A 1 116 ? 43.620 -17.606 -3.481 1.00 79.69 116 ASP A O 1
ATOM 934 N N . PRO A 1 117 ? 42.389 -19.328 -2.743 1.00 77.81 117 PRO A N 1
ATOM 935 C CA . PRO A 1 117 ? 41.548 -18.525 -1.852 1.00 77.81 117 PRO A CA 1
ATOM 936 C C . PRO A 1 117 ? 42.281 -18.001 -0.600 1.00 77.81 117 PRO A C 1
ATOM 938 O O . PRO A 1 117 ? 41.627 -17.577 0.355 1.00 77.81 117 PRO A O 1
ATOM 941 N N . THR A 1 118 ? 43.616 -18.038 -0.577 1.00 71.94 118 THR A N 1
ATOM 942 C CA . THR A 1 118 ? 44.441 -17.690 0.583 1.00 71.94 118 THR A CA 1
ATOM 943 C C . THR A 1 118 ? 45.430 -16.553 0.288 1.00 71.94 118 THR A C 1
ATOM 945 O O . THR A 1 118 ? 46.641 -16.761 0.295 1.00 71.94 118 THR A O 1
ATOM 948 N N . GLU A 1 119 ? 44.914 -15.332 0.109 1.00 54.88 119 GLU A N 1
ATOM 949 C CA . GLU A 1 119 ? 45.611 -14.065 0.422 1.00 54.88 119 GLU A CA 1
ATOM 950 C C . GLU A 1 119 ? 44.665 -13.066 1.104 1.00 54.88 119 GLU A C 1
ATOM 952 O O . GLU A 1 119 ? 43.520 -12.896 0.626 1.00 54.88 119 GLU A O 1
#

Secondary structure (DSSP, 8-state):
-----S---------HHHHHHHHHHHHHHTS-HHHHHHHHHHHHHHHHHT-HHHHHHHHHHHHTTSS-HHHHHHHHHHHHHHHHHHHHHHHHSPPP-PPPP-TT--TT-S------S--

InterPro domains:
  IPR013321 Arc-type ribbon-helix-helix [G3DSA:1.10.1220.10] (2-87)